Protein AF-A0A968CVN5-F1 (afdb_monomer_lite)

Sequence (73 aa):
MPDETQTKRFIYPTQGVCPPEIHFKLNDGNLEEIRFVGGGCPGNAQLVARLLEGKPLAEALEYLVGIDCRNGT

Secondary structure (DSSP, 8-state):
------EEEEEEE-SSSS-SEEEEEEETTEEEEEEEESSS-HHHHHHHHHHHTT-BHHHHHHHHTT--GGGG-

Radius of gyration: 13.46 Å; chains: 1; bounding box: 28×24×44 Å

Foldseek 3Di:
DDDCFPWDWDWDQDDPAFQRIKIWIDTPQATAFIAGHDGDDPVVRVVLRVVRHGHGNVVNCVVCPPDDHPNVD

Structure (mmCIF, N/CA/C/O backbone):
data_AF-A0A968CVN5-F1
#
_entry.id   AF-A0A968CVN5-F1
#
loop_
_atom_site.group_PDB
_atom_site.id
_atom_site.type_symbol
_atom_site.label_atom_id
_atom_site.label_alt_id
_atom_site.label_comp_id
_atom_site.label_asym_id
_atom_site.label_entity_id
_atom_site.label_seq_id
_atom_site.pdbx_PDB_ins_code
_atom_site.Cartn_x
_atom_site.Cartn_y
_atom_site.Cartn_z
_atom_site.occupancy
_atom_site.B_iso_or_equiv
_atom_site.auth_seq_id
_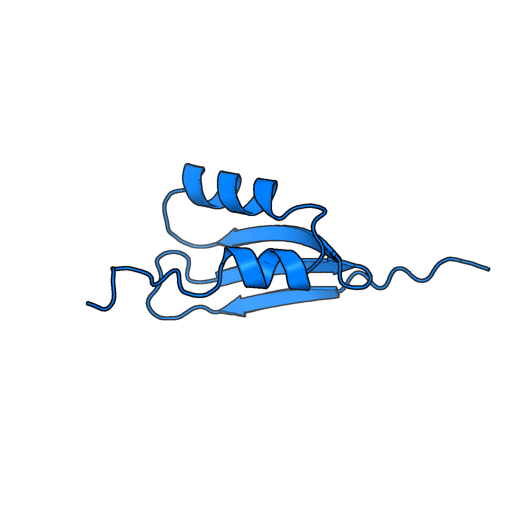atom_site.auth_comp_id
_atom_site.auth_asym_id
_atom_site.auth_atom_id
_atom_site.pdbx_PDB_model_num
ATOM 1 N N . MET A 1 1 ? -14.560 12.025 27.476 1.00 51.75 1 MET A N 1
ATOM 2 C CA . MET A 1 1 ? -14.741 10.603 27.123 1.00 51.75 1 MET A CA 1
ATOM 3 C C . MET A 1 1 ? -13.744 10.335 26.010 1.00 51.75 1 MET A C 1
ATOM 5 O O . MET A 1 1 ? -13.824 11.070 25.034 1.00 51.75 1 MET A O 1
ATOM 9 N N . PRO A 1 2 ? -12.718 9.496 26.218 1.00 49.47 2 PRO A N 1
ATOM 10 C CA . PRO A 1 2 ? -11.574 9.439 25.319 1.00 49.47 2 PRO A CA 1
ATOM 11 C C . PRO A 1 2 ? -11.989 8.830 23.979 1.00 49.47 2 PRO A C 1
ATOM 13 O O . PRO A 1 2 ? -12.658 7.803 23.931 1.00 49.47 2 PRO A O 1
ATOM 16 N N . ASP A 1 3 ? -11.618 9.546 22.929 1.00 53.22 3 ASP A N 1
ATOM 17 C CA . ASP A 1 3 ? -11.667 9.178 21.523 1.00 53.22 3 ASP A CA 1
ATOM 18 C C . ASP A 1 3 ? -10.886 7.868 21.320 1.00 53.22 3 ASP A C 1
ATOM 20 O O . ASP A 1 3 ? -9.661 7.843 21.424 1.00 53.22 3 ASP A O 1
ATOM 24 N N . GLU A 1 4 ? -11.594 6.748 21.159 1.00 56.12 4 GLU A N 1
ATOM 25 C CA . GLU A 1 4 ? -10.982 5.430 20.967 1.00 56.12 4 GLU A CA 1
ATOM 26 C C . GLU A 1 4 ? -10.642 5.249 19.484 1.00 56.12 4 GLU A C 1
ATOM 28 O O . GLU A 1 4 ? -11.266 4.480 18.757 1.00 56.12 4 GLU A O 1
ATOM 33 N N . THR A 1 5 ? -9.652 6.006 19.020 1.00 61.50 5 THR A N 1
ATOM 34 C CA . THR A 1 5 ? -9.032 5.836 17.707 1.00 61.50 5 THR A CA 1
ATOM 35 C C . THR A 1 5 ? -8.332 4.472 17.685 1.00 61.50 5 THR A C 1
ATOM 37 O O . THR A 1 5 ? -7.250 4.266 18.237 1.00 61.50 5 THR A O 1
ATOM 40 N N . GLN A 1 6 ? -9.018 3.464 17.142 1.00 66.12 6 GLN A N 1
ATOM 41 C CA . GLN A 1 6 ? -8.582 2.071 17.166 1.00 66.12 6 GLN A CA 1
ATOM 42 C C . GLN A 1 6 ? -7.454 1.844 16.147 1.00 66.12 6 GLN A C 1
ATOM 44 O O . GLN A 1 6 ? -7.691 1.378 15.032 1.00 66.12 6 GLN A O 1
ATOM 49 N N . THR A 1 7 ? -6.210 2.141 16.531 1.00 73.06 7 THR A N 1
ATOM 50 C CA . THR A 1 7 ? -5.025 1.869 15.704 1.00 73.06 7 THR A CA 1
ATOM 51 C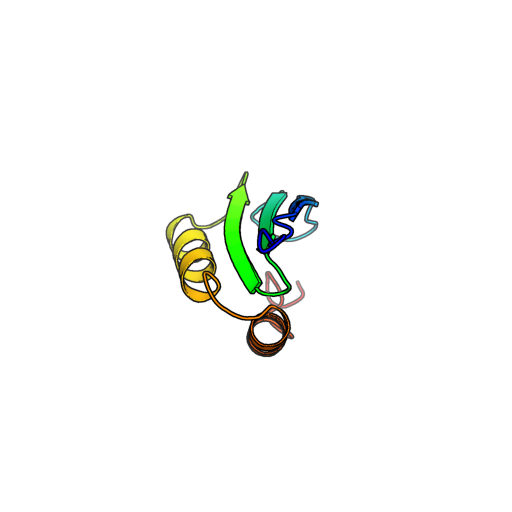 C . THR A 1 7 ? -4.731 0.362 15.654 1.00 73.06 7 THR A C 1
ATOM 53 O O . THR A 1 7 ? -4.136 -0.211 16.569 1.00 73.06 7 THR A O 1
ATOM 56 N N . LYS A 1 8 ? -5.120 -0.311 14.566 1.00 84.56 8 LYS A N 1
ATOM 57 C CA . LYS A 1 8 ? -4.824 -1.731 14.304 1.00 84.56 8 LYS A CA 1
ATOM 58 C C . LYS A 1 8 ? -3.616 -1.876 13.385 1.00 84.56 8 LYS A C 1
ATOM 60 O O . LYS A 1 8 ? -3.559 -1.275 12.314 1.00 84.56 8 LYS A O 1
ATOM 65 N N . ARG A 1 9 ? -2.655 -2.712 13.790 1.00 87.44 9 ARG A N 1
ATOM 66 C CA . ARG A 1 9 ? -1.480 -3.064 12.982 1.00 87.44 9 ARG A CA 1
ATOM 67 C C . ARG A 1 9 ? -1.723 -4.373 12.241 1.00 87.44 9 ARG A C 1
ATOM 69 O O . ARG A 1 9 ? -2.070 -5.375 12.858 1.00 87.44 9 ARG A O 1
ATOM 76 N N . PHE A 1 10 ? -1.463 -4.364 10.944 1.00 88.94 10 PHE A N 1
ATOM 77 C CA . PHE A 1 10 ? -1.590 -5.512 10.060 1.00 88.94 10 PHE A CA 1
ATOM 78 C C . PHE A 1 10 ? -0.233 -5.871 9.467 1.00 88.94 10 PHE A C 1
ATOM 80 O O . PHE A 1 10 ? 0.589 -5.000 9.171 1.00 88.94 10 PHE A O 1
ATOM 87 N N . ILE A 1 11 ? -0.006 -7.173 9.321 1.00 90.25 11 ILE A N 1
ATOM 88 C CA . ILE A 1 11 ? 1.147 -7.749 8.635 1.00 90.25 11 ILE A CA 1
ATOM 89 C C . ILE A 1 11 ? 0.568 -8.637 7.547 1.00 90.25 11 ILE A C 1
ATOM 91 O O . ILE A 1 11 ? -0.126 -9.608 7.844 1.00 90.25 11 ILE A O 1
ATOM 95 N N . TYR A 1 12 ? 0.805 -8.258 6.300 1.00 88.56 12 TYR A N 1
ATOM 96 C CA . TYR A 1 12 ? 0.301 -8.965 5.140 1.00 88.56 12 TYR A CA 1
ATOM 97 C C . TYR A 1 12 ? 1.469 -9.588 4.368 1.00 88.56 12 TYR A C 1
ATOM 99 O O . TYR A 1 12 ? 2.291 -8.842 3.822 1.00 88.56 12 TYR A O 1
ATOM 107 N N . PRO A 1 13 ? 1.571 -10.927 4.323 1.00 88.06 13 PRO A N 1
ATOM 108 C CA . PRO A 1 13 ? 2.534 -11.599 3.468 1.00 88.06 13 PRO A CA 1
ATOM 109 C C . PRO A 1 13 ? 2.073 -11.488 2.014 1.00 88.06 13 PRO A C 1
ATOM 111 O O . PRO A 1 13 ? 0.917 -11.764 1.688 1.00 88.06 13 PRO A O 1
ATOM 114 N N . THR A 1 14 ? 2.969 -11.074 1.130 1.00 86.31 14 THR A N 1
ATOM 115 C CA . THR A 1 14 ? 2.680 -10.942 -0.295 1.00 86.31 14 THR A CA 1
ATOM 116 C C . THR A 1 14 ? 3.212 -12.145 -1.069 1.00 86.31 14 THR A C 1
ATOM 118 O O . THR A 1 14 ? 4.095 -12.876 -0.617 1.00 86.31 14 THR A O 1
ATOM 121 N N . GLN A 1 15 ? 2.688 -12.342 -2.276 1.00 80.50 15 GLN A N 1
ATOM 122 C CA . GLN A 1 15 ? 3.157 -13.376 -3.187 1.00 80.50 15 GLN A CA 1
ATOM 123 C C . GLN A 1 15 ? 3.282 -12.795 -4.596 1.00 80.50 15 GLN A C 1
ATOM 125 O O . GLN A 1 15 ? 2.414 -12.050 -5.040 1.00 80.50 15 GLN A O 1
ATOM 130 N N . GLY A 1 16 ? 4.378 -13.110 -5.295 1.00 76.50 16 GLY A N 1
ATOM 131 C CA . GLY A 1 16 ? 4.598 -12.673 -6.682 1.00 76.50 16 GLY A CA 1
ATOM 132 C C . GLY A 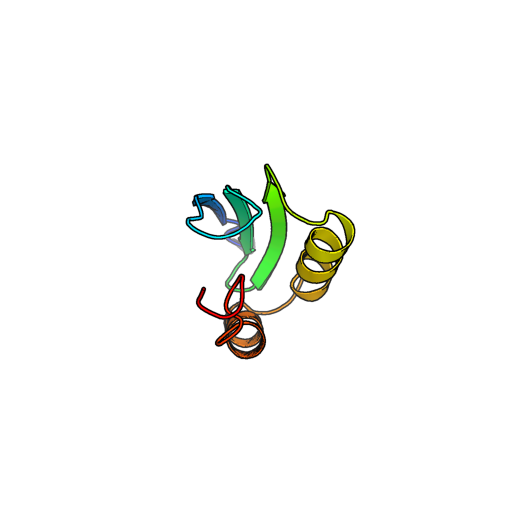1 16 ? 5.057 -11.219 -6.855 1.00 76.50 16 GLY A C 1
ATOM 133 O O . GLY A 1 16 ? 5.272 -10.783 -7.983 1.00 76.50 16 GLY A O 1
ATOM 134 N N . VAL A 1 17 ? 5.270 -10.480 -5.764 1.00 80.75 17 VAL A N 1
ATOM 135 C CA . VAL A 1 17 ? 5.749 -9.088 -5.780 1.00 80.75 17 VAL A CA 1
ATOM 136 C C . VAL A 1 17 ? 7.079 -8.958 -5.031 1.00 80.75 17 VAL A C 1
ATOM 138 O O . VAL A 1 17 ? 7.419 -9.801 -4.206 1.00 80.75 17 VAL A O 1
ATOM 141 N N . CYS A 1 18 ? 7.868 -7.921 -5.334 1.00 82.06 18 CYS A N 1
ATOM 142 C CA . CYS A 1 18 ? 9.216 -7.761 -4.771 1.00 82.06 18 CYS A CA 1
ATOM 143 C C . CYS A 1 18 ? 9.282 -7.684 -3.229 1.00 82.06 18 CYS A C 1
ATOM 145 O O . CYS A 1 18 ? 10.201 -8.289 -2.679 1.00 82.06 18 CYS A O 1
ATOM 147 N N . PRO A 1 19 ? 8.409 -6.933 -2.521 1.00 85.12 19 PRO A N 1
ATOM 148 C CA . PRO A 1 19 ? 8.421 -6.918 -1.060 1.00 85.12 19 PRO A CA 1
ATOM 149 C C . PRO A 1 19 ? 7.620 -8.106 -0.504 1.00 85.12 19 PRO A C 1
ATOM 151 O O . PRO A 1 19 ? 6.402 -8.077 -0.652 1.00 85.12 19 PRO A O 1
ATOM 154 N N . PRO A 1 20 ? 8.238 -9.110 0.145 1.00 85.75 20 PRO A N 1
ATOM 155 C CA . PRO A 1 20 ? 7.546 -10.296 0.664 1.00 85.75 20 PRO A CA 1
ATOM 156 C C . PRO A 1 20 ? 6.556 -10.004 1.800 1.00 85.75 20 PRO A C 1
ATOM 158 O O . PRO A 1 20 ? 5.645 -10.795 2.027 1.00 85.75 20 PRO A O 1
ATOM 161 N N . GLU A 1 21 ? 6.704 -8.888 2.516 1.00 89.50 21 GLU A N 1
ATOM 162 C CA . GLU A 1 21 ? 5.822 -8.528 3.630 1.00 89.50 21 GLU A CA 1
ATOM 163 C C . GLU A 1 21 ? 5.458 -7.039 3.588 1.00 89.50 21 GLU A C 1
ATOM 165 O O . GLU A 1 21 ? 6.293 -6.177 3.302 1.00 89.50 21 GLU A O 1
ATOM 170 N N . ILE A 1 22 ? 4.201 -6.721 3.902 1.00 89.06 22 ILE A N 1
ATOM 171 C CA . ILE A 1 22 ? 3.700 -5.349 4.026 1.00 89.06 22 ILE A CA 1
ATOM 172 C C . ILE A 1 22 ? 3.147 -5.163 5.429 1.00 89.06 22 ILE A C 1
ATOM 174 O O . ILE A 1 22 ? 2.225 -5.854 5.857 1.00 89.06 22 ILE A O 1
ATOM 178 N N . HIS A 1 23 ? 3.702 -4.203 6.153 1.00 90.62 23 HIS A N 1
ATOM 179 C CA . HIS A 1 23 ? 3.235 -3.800 7.468 1.00 90.62 23 HIS A CA 1
ATOM 180 C C . HIS A 1 23 ? 2.477 -2.493 7.331 1.00 90.62 23 HIS A C 1
ATOM 182 O O . HIS A 1 23 ? 3.036 -1.526 6.822 1.00 90.62 23 HIS A O 1
ATOM 188 N N . PHE A 1 24 ? 1.243 -2.428 7.815 1.00 89.50 24 PHE A N 1
ATOM 189 C CA . PHE A 1 24 ? 0.494 -1.178 7.808 1.00 89.50 24 PHE A CA 1
ATOM 190 C C . PHE A 1 24 ? -0.329 -0.977 9.077 1.00 89.50 24 PHE A C 1
ATOM 192 O O . PHE A 1 24 ? -0.653 -1.932 9.787 1.00 89.50 24 PHE A O 1
ATOM 199 N N . LYS A 1 25 ? -0.630 0.282 9.388 1.00 89.88 25 LYS A N 1
ATOM 200 C CA . LYS A 1 25 ? -1.474 0.691 10.512 1.00 89.88 25 LYS A CA 1
ATOM 201 C C . LYS A 1 25 ? -2.721 1.380 9.984 1.00 89.88 25 LYS A C 1
ATOM 203 O O . LYS A 1 25 ? -2.616 2.300 9.176 1.00 89.88 25 LYS A O 1
ATOM 208 N N . LEU A 1 26 ? -3.874 0.934 10.465 1.00 87.06 26 LEU A N 1
ATOM 209 C CA . LEU A 1 26 ? -5.161 1.566 10.209 1.00 87.06 26 LEU A CA 1
ATOM 210 C C . LEU A 1 26 ? -5.672 2.195 11.495 1.00 87.06 26 LEU A C 1
ATOM 212 O O . LEU A 1 26 ? -5.720 1.516 12.518 1.00 87.06 26 LEU A O 1
ATOM 216 N N . ASN A 1 27 ? -6.071 3.457 11.424 1.00 86.75 27 ASN A N 1
ATOM 217 C CA . ASN A 1 27 ? -6.700 4.195 12.504 1.00 86.75 27 ASN A CA 1
ATOM 218 C C . ASN A 1 27 ? -8.044 4.745 12.010 1.00 86.75 27 ASN A C 1
ATOM 220 O O . ASN A 1 27 ? -8.064 5.571 11.103 1.00 86.75 27 ASN A O 1
ATOM 224 N N . ASP A 1 28 ? -9.153 4.226 12.540 1.00 82.50 28 ASP A N 1
ATOM 225 C CA . ASP A 1 28 ? -10.526 4.621 12.168 1.00 82.50 28 ASP A CA 1
ATOM 226 C C . ASP A 1 28 ? -10.809 4.634 10.643 1.00 82.50 28 ASP A C 1
ATOM 228 O O . ASP A 1 28 ? -11.570 5.438 10.119 1.00 82.50 28 ASP A O 1
ATOM 232 N N . GLY A 1 29 ? -10.155 3.735 9.895 1.00 79.44 29 GLY A N 1
ATOM 233 C CA . GLY A 1 29 ? -10.267 3.653 8.430 1.00 79.44 29 GLY A CA 1
ATOM 234 C C . GLY A 1 29 ? -9.244 4.486 7.644 1.00 79.44 29 GLY A C 1
ATOM 235 O O . GLY A 1 29 ? -9.188 4.371 6.418 1.00 79.44 29 GLY A O 1
ATOM 236 N N . ASN A 1 30 ? -8.386 5.244 8.325 1.00 85.62 30 ASN A N 1
ATOM 237 C CA . ASN A 1 30 ? -7.270 5.980 7.734 1.00 85.62 30 ASN A CA 1
ATOM 238 C C . ASN A 1 30 ? -5.962 5.190 7.845 1.00 85.62 30 ASN A C 1
ATOM 240 O O . ASN A 1 30 ? -5.673 4.573 8.871 1.00 85.62 30 ASN A O 1
ATOM 244 N N . LEU A 1 31 ? -5.152 5.213 6.789 1.00 86.81 31 LEU A N 1
ATOM 245 C CA . LEU A 1 31 ? -3.812 4.628 6.787 1.00 86.81 31 LEU A CA 1
ATOM 246 C C . LEU A 1 31 ? -2.839 5.582 7.485 1.00 86.81 31 LEU A C 1
ATOM 248 O O . LEU A 1 31 ? -2.614 6.686 7.008 1.00 86.81 31 LEU A O 1
ATOM 252 N N . GLU A 1 32 ? -2.240 5.166 8.600 1.00 86.25 32 GLU A N 1
ATOM 253 C CA . GLU A 1 32 ? -1.284 6.003 9.349 1.00 86.25 32 GLU A CA 1
ATOM 254 C C . GLU A 1 32 ? 0.181 5.659 9.096 1.00 86.25 32 GLU A C 1
ATOM 256 O O . GLU A 1 32 ? 1.044 6.514 9.216 1.00 86.25 32 GLU A O 1
ATOM 261 N N . GLU A 1 33 ? 0.505 4.406 8.792 1.00 86.50 33 GLU A N 1
ATOM 262 C CA . GLU A 1 33 ? 1.883 4.019 8.491 1.00 86.50 33 GLU A CA 1
ATOM 263 C C . GLU A 1 33 ? 1.858 2.809 7.574 1.00 86.50 33 GLU A C 1
ATOM 265 O O . GLU A 1 33 ? 1.109 1.867 7.828 1.00 86.50 33 GLU A O 1
ATOM 270 N N . ILE A 1 34 ? 2.699 2.807 6.542 1.00 87.94 34 ILE A N 1
ATOM 271 C CA . ILE A 1 34 ? 2.898 1.660 5.656 1.00 87.94 34 ILE A CA 1
ATOM 272 C C . ILE A 1 34 ? 4.394 1.413 5.513 1.00 87.94 34 ILE A C 1
ATOM 274 O O . ILE A 1 34 ? 5.193 2.333 5.348 1.00 87.94 34 ILE A O 1
ATOM 278 N N . ARG A 1 35 ? 4.796 0.150 5.575 1.00 87.62 35 ARG A N 1
ATOM 279 C CA . ARG A 1 35 ? 6.180 -0.277 5.436 1.00 87.62 35 ARG A CA 1
ATOM 280 C C . ARG A 1 35 ? 6.242 -1.580 4.664 1.00 87.62 35 ARG A C 1
ATOM 282 O O . ARG A 1 35 ? 5.726 -2.599 5.104 1.00 87.62 35 ARG A O 1
ATOM 289 N N . PHE A 1 36 ? 6.947 -1.541 3.549 1.00 87.81 36 PHE A N 1
ATOM 290 C CA . PHE A 1 36 ? 7.282 -2.716 2.760 1.00 87.81 36 PHE A CA 1
ATOM 291 C C . PHE A 1 36 ? 8.588 -3.309 3.301 1.00 87.81 36 PHE A C 1
ATOM 293 O O . PHE A 1 36 ? 9.564 -2.580 3.502 1.00 87.81 36 PHE A O 1
ATOM 300 N N . VAL A 1 37 ? 8.601 -4.607 3.590 1.00 85.38 37 VAL A N 1
ATOM 301 C CA . VAL A 1 37 ? 9.708 -5.319 4.239 1.00 85.38 37 VAL A CA 1
ATOM 302 C C . VAL A 1 37 ? 10.208 -6.435 3.325 1.00 85.38 37 VAL A C 1
ATOM 304 O O . VAL A 1 37 ? 9.423 -7.100 2.658 1.00 85.38 37 VAL A O 1
ATOM 307 N N . GLY A 1 38 ? 11.531 -6.626 3.297 1.00 75.06 38 GLY A N 1
ATOM 308 C CA . GLY A 1 38 ? 12.188 -7.802 2.717 1.00 75.06 38 GLY A CA 1
ATOM 309 C C . GLY A 1 38 ? 12.570 -7.733 1.232 1.00 75.06 38 GLY A C 1
ATOM 310 O O . GLY A 1 38 ? 13.247 -8.641 0.760 1.00 75.06 38 GLY A O 1
ATOM 311 N N . GLY A 1 39 ? 12.206 -6.685 0.484 1.00 76.50 39 GLY A N 1
ATOM 312 C CA . GLY A 1 39 ? 12.589 -6.574 -0.929 1.00 76.50 39 GLY A CA 1
ATOM 313 C C . GLY A 1 39 ? 11.959 -5.395 -1.674 1.00 76.50 39 GLY A C 1
ATOM 314 O O . GLY A 1 39 ? 11.139 -4.661 -1.127 1.00 76.50 39 GLY A O 1
ATOM 315 N N . GLY A 1 40 ? 12.351 -5.205 -2.938 1.00 76.81 40 GLY A N 1
ATOM 316 C CA . GLY A 1 40 ? 11.898 -4.097 -3.790 1.00 76.81 40 GLY A CA 1
ATOM 317 C C . GLY A 1 40 ? 12.818 -2.872 -3.785 1.00 76.81 40 GLY A C 1
ATOM 318 O O . GLY A 1 40 ? 13.861 -2.850 -3.137 1.00 76.81 40 GLY A O 1
ATOM 319 N N . CYS A 1 41 ? 12.443 -1.849 -4.560 1.00 82.50 41 CYS A N 1
ATOM 320 C CA . CYS A 1 41 ? 13.179 -0.586 -4.601 1.00 82.50 41 CYS A CA 1
ATOM 321 C C . CYS A 1 41 ? 12.832 0.248 -3.354 1.00 82.50 41 CYS A C 1
ATOM 323 O O . CYS A 1 41 ? 11.673 0.659 -3.221 1.00 82.50 41 CYS A O 1
ATOM 325 N N . PRO A 1 42 ? 13.798 0.539 -2.461 1.00 78.44 42 PRO A N 1
ATOM 326 C CA . PRO A 1 42 ? 13.524 1.242 -1.210 1.00 78.44 42 PRO A CA 1
ATOM 327 C C . PRO A 1 42 ? 12.974 2.654 -1.444 1.00 78.44 42 PRO A C 1
ATOM 329 O O . PRO A 1 42 ? 12.102 3.090 -0.698 1.00 78.44 42 PRO A O 1
ATOM 332 N N . GLY A 1 43 ? 13.417 3.337 -2.508 1.00 83.31 43 GLY A N 1
ATOM 333 C CA . GLY A 1 43 ? 12.921 4.669 -2.865 1.00 83.31 43 GLY A CA 1
ATOM 334 C C . GLY A 1 43 ? 11.437 4.664 -3.233 1.00 83.31 43 GLY A C 1
ATOM 335 O O . GLY A 1 43 ? 10.667 5.453 -2.694 1.00 83.31 43 GLY A O 1
ATOM 336 N N . ASN A 1 44 ? 11.009 3.723 -4.081 1.00 83.00 44 ASN A N 1
ATOM 337 C CA . ASN A 1 44 ? 9.601 3.616 -4.478 1.00 83.00 44 ASN A CA 1
ATOM 338 C C . ASN A 1 44 ? 8.715 3.156 -3.316 1.00 83.00 44 ASN A C 1
ATOM 340 O O . ASN A 1 44 ? 7.628 3.689 -3.127 1.00 83.00 44 ASN A O 1
ATOM 344 N N . ALA A 1 45 ? 9.184 2.203 -2.508 1.00 84.00 45 ALA A N 1
ATOM 345 C CA . ALA A 1 45 ? 8.453 1.736 -1.334 1.00 84.00 45 ALA A CA 1
ATOM 346 C C . ALA A 1 45 ? 8.212 2.866 -0.319 1.00 84.00 45 ALA A C 1
ATOM 348 O O . ALA A 1 45 ? 7.109 2.997 0.209 1.00 84.00 45 ALA A O 1
ATOM 349 N N . GLN A 1 46 ? 9.222 3.706 -0.071 1.00 85.69 46 GLN A N 1
ATOM 350 C CA . GLN A 1 46 ? 9.085 4.882 0.790 1.00 85.69 46 GLN A CA 1
ATOM 351 C C . GLN A 1 46 ? 8.180 5.951 0.175 1.00 85.69 46 GLN A C 1
ATOM 353 O O . GLN A 1 46 ? 7.369 6.531 0.893 1.00 85.69 46 GLN A O 1
ATOM 358 N N . LEU A 1 47 ? 8.290 6.190 -1.136 1.00 87.00 47 LEU A N 1
ATOM 359 C CA . LEU A 1 47 ? 7.428 7.128 -1.855 1.00 87.00 47 LEU A CA 1
ATOM 360 C C . LEU A 1 47 ? 5.953 6.734 -1.718 1.00 87.00 47 LEU A C 1
ATOM 362 O 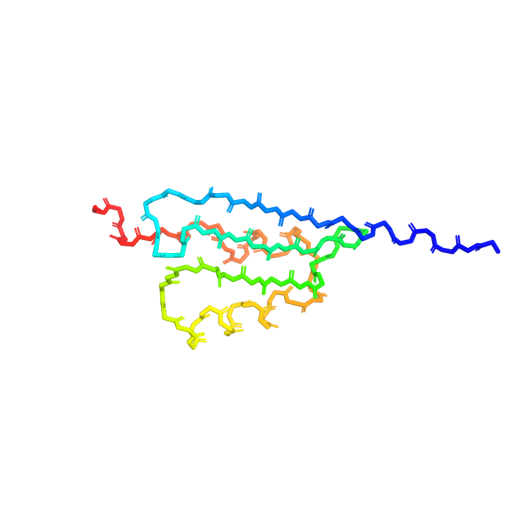O . LEU A 1 47 ? 5.139 7.555 -1.308 1.00 87.00 47 LEU A O 1
ATOM 366 N N . VAL A 1 48 ? 5.620 5.473 -2.011 1.00 85.94 48 VAL A N 1
ATOM 367 C CA . VAL A 1 48 ? 4.249 4.952 -1.904 1.00 85.94 48 VAL A CA 1
ATOM 368 C C . VAL A 1 48 ? 3.768 4.990 -0.455 1.00 85.94 48 VAL A C 1
ATOM 370 O O . VAL A 1 48 ? 2.659 5.445 -0.199 1.00 85.94 48 VAL A O 1
ATOM 373 N N . ALA A 1 49 ? 4.608 4.592 0.505 1.00 87.12 49 ALA A N 1
ATOM 374 C CA . ALA A 1 49 ? 4.261 4.671 1.921 1.00 87.12 49 ALA A CA 1
ATOM 375 C C . ALA A 1 49 ? 3.887 6.097 2.349 1.00 87.12 49 ALA A C 1
ATOM 377 O O . ALA A 1 49 ? 2.873 6.283 3.010 1.00 87.12 49 ALA A O 1
ATOM 378 N N . ARG A 1 50 ? 4.663 7.101 1.926 1.00 87.81 50 ARG A N 1
ATOM 379 C CA . ARG A 1 50 ? 4.408 8.513 2.247 1.00 87.81 50 ARG A CA 1
ATOM 380 C C . ARG A 1 50 ? 3.216 9.104 1.513 1.00 87.81 50 ARG A C 1
ATOM 382 O O . ARG A 1 50 ? 2.581 10.004 2.041 1.00 87.81 50 ARG A O 1
ATOM 389 N N . LEU A 1 51 ? 2.915 8.614 0.314 1.00 87.19 51 LEU A N 1
ATOM 390 C CA . LEU A 1 51 ? 1.753 9.064 -0.448 1.00 87.19 51 LEU A CA 1
ATOM 391 C C . LEU A 1 51 ? 0.435 8.587 0.179 1.00 87.19 51 LEU A C 1
ATOM 393 O O . LEU A 1 51 ? -0.577 9.279 0.093 1.00 87.19 51 LEU A O 1
ATOM 397 N N .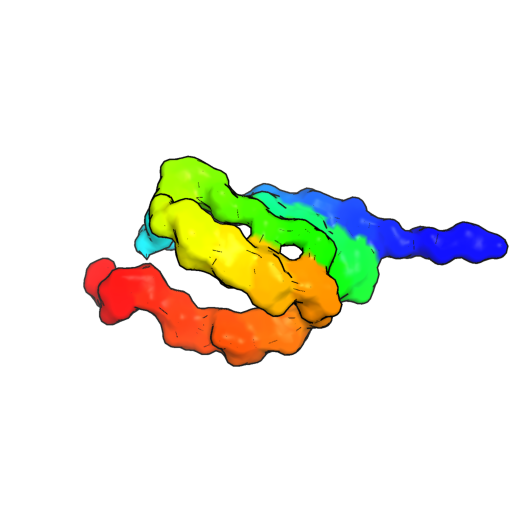 LEU A 1 52 ? 0.456 7.395 0.774 1.00 84.69 52 LEU A N 1
ATOM 398 C CA . LEU A 1 52 ? -0.707 6.750 1.380 1.00 84.69 52 LEU A CA 1
ATOM 399 C C . LEU A 1 52 ? -0.877 7.094 2.870 1.00 84.69 52 LEU A C 1
ATOM 401 O O . LEU A 1 52 ? -1.957 6.890 3.419 1.00 84.69 52 LEU A O 1
ATOM 405 N N . GLU A 1 53 ? 0.167 7.614 3.519 1.00 87.19 53 GLU A N 1
ATOM 406 C CA . GLU A 1 53 ? 0.135 8.103 4.900 1.00 87.19 53 GLU A CA 1
ATOM 407 C C . GLU A 1 53 ? -0.870 9.263 5.041 1.00 87.19 53 GLU A C 1
ATOM 409 O O . GLU A 1 53 ? -0.796 10.266 4.332 1.00 87.19 53 GLU A O 1
ATOM 414 N N . GLY A 1 54 ? -1.841 9.115 5.944 1.00 82.94 54 GLY A N 1
ATOM 415 C CA . GLY A 1 54 ? -2.898 10.092 6.215 1.00 82.94 54 GLY A CA 1
ATOM 416 C C . GLY A 1 54 ? -4.097 10.041 5.262 1.00 82.94 54 GLY A C 1
ATOM 417 O O . GLY A 1 54 ? -5.012 10.850 5.415 1.00 82.94 54 GLY A O 1
ATOM 418 N N . LYS A 1 55 ? -4.128 9.114 4.294 1.00 84.94 55 LYS A N 1
ATOM 419 C CA . LYS A 1 55 ? -5.270 8.947 3.383 1.00 84.94 55 LYS A CA 1
ATOM 420 C C . LYS A 1 55 ? -6.293 7.933 3.907 1.00 84.94 55 LYS A C 1
ATOM 422 O O . LYS A 1 55 ? -5.911 6.947 4.550 1.00 84.94 55 LYS A O 1
ATOM 427 N N . PRO A 1 56 ? -7.588 8.123 3.601 1.00 88.19 56 PRO A N 1
ATOM 428 C CA . PRO A 1 56 ? -8.594 7.109 3.870 1.00 88.19 56 PRO A CA 1
ATOM 429 C C . PRO A 1 56 ? -8.342 5.873 3.002 1.00 88.19 56 PRO A C 1
ATOM 431 O O . PRO A 1 56 ? -7.957 5.971 1.833 1.00 88.19 56 PRO A O 1
ATOM 434 N N . LEU A 1 57 ? -8.589 4.689 3.566 1.00 84.69 57 LEU A N 1
ATOM 435 C CA . LEU A 1 57 ? -8.344 3.412 2.891 1.00 84.69 57 LEU A CA 1
ATOM 436 C C . LEU A 1 57 ? -9.091 3.302 1.551 1.00 84.69 57 LEU A C 1
ATOM 438 O O . LEU A 1 57 ? -8.548 2.754 0.598 1.00 84.69 57 LEU A O 1
ATOM 442 N N . ALA A 1 58 ? -10.312 3.835 1.468 1.00 86.81 58 ALA A N 1
ATOM 443 C CA . ALA A 1 58 ? -11.112 3.811 0.244 1.00 86.81 58 ALA A CA 1
ATOM 444 C C . ALA A 1 58 ? -10.423 4.553 -0.913 1.00 86.81 58 ALA A C 1
ATOM 446 O O . ALA A 1 58 ? -10.291 4.006 -2.003 1.00 86.81 58 ALA A O 1
ATOM 447 N N . GLU A 1 59 ? -9.902 5.750 -0.646 1.00 87.75 59 GLU A N 1
ATOM 448 C CA . GLU A 1 59 ? -9.185 6.552 -1.638 1.00 87.75 59 GLU A CA 1
ATOM 449 C C . GLU A 1 59 ? -7.872 5.868 -2.050 1.00 87.75 59 GLU A C 1
ATOM 451 O O . GLU A 1 59 ? -7.543 5.784 -3.231 1.00 87.75 59 GLU A O 1
ATOM 456 N N . ALA A 1 60 ? -7.137 5.307 -1.083 1.00 86.25 60 ALA A N 1
ATOM 457 C CA . ALA A 1 60 ? -5.929 4.533 -1.359 1.00 86.25 60 ALA A CA 1
ATOM 458 C C . ALA A 1 60 ? -6.198 3.339 -2.293 1.00 86.25 60 ALA A C 1
ATOM 460 O O . ALA A 1 60 ? -5.403 3.074 -3.193 1.00 86.25 60 ALA A O 1
ATOM 461 N N . LEU A 1 61 ? -7.314 2.629 -2.104 1.00 85.38 61 LEU A N 1
ATOM 462 C CA . LEU A 1 61 ? -7.701 1.506 -2.960 1.00 85.38 61 LEU A CA 1
ATOM 463 C C . LEU A 1 61 ? -8.002 1.956 -4.391 1.00 85.38 61 LEU A C 1
ATOM 465 O O . LEU A 1 61 ? -7.541 1.305 -5.325 1.00 85.38 61 LEU A O 1
ATOM 469 N N . GLU A 1 62 ? -8.707 3.073 -4.575 1.00 88.56 62 GLU A N 1
ATOM 470 C CA . GLU A 1 62 ? -8.991 3.615 -5.911 1.00 88.56 62 GLU A CA 1
ATOM 471 C C . GLU A 1 62 ? -7.717 3.999 -6.675 1.00 88.56 62 GLU A C 1
ATOM 473 O O . GLU A 1 62 ? -7.644 3.795 -7.884 1.00 88.56 62 GLU A O 1
ATOM 478 N N . TYR A 1 63 ? -6.684 4.494 -5.985 1.00 84.06 63 TYR A N 1
ATOM 479 C CA . TYR A 1 63 ? -5.403 4.820 -6.620 1.00 84.06 63 TYR A CA 1
ATOM 480 C C . TYR A 1 63 ? -4.547 3.601 -6.973 1.00 84.06 63 TYR A C 1
ATOM 482 O O . TYR A 1 63 ? -3.736 3.674 -7.896 1.00 84.06 63 TYR A O 1
ATOM 490 N N . LEU A 1 64 ? -4.664 2.515 -6.208 1.00 82.75 64 LEU A N 1
ATOM 491 C CA . LEU A 1 64 ? -3.772 1.357 -6.310 1.00 82.75 64 LEU A CA 1
ATOM 492 C C . LEU A 1 64 ? -4.376 0.190 -7.098 1.00 82.75 64 LEU A C 1
ATOM 494 O O . LEU A 1 64 ? -3.643 -0.713 -7.508 1.00 82.75 64 LEU A O 1
ATOM 498 N N . VAL A 1 65 ? -5.696 0.178 -7.301 1.00 83.31 65 VAL A N 1
ATOM 499 C CA . VAL A 1 65 ? -6.369 -0.875 -8.064 1.00 83.31 65 VAL A CA 1
ATOM 500 C C . VAL A 1 65 ? -5.876 -0.886 -9.515 1.00 83.31 65 VAL A C 1
ATOM 502 O O . VAL A 1 65 ? -5.727 0.152 -10.154 1.00 83.31 65 VAL A O 1
ATOM 505 N N . GLY A 1 66 ? -5.603 -2.081 -10.042 1.00 79.50 66 GLY A N 1
ATOM 506 C CA . GLY A 1 66 ? -5.119 -2.264 -11.415 1.00 79.50 66 GLY A CA 1
ATOM 507 C C . GLY A 1 66 ? -3.609 -2.081 -11.610 1.00 79.50 66 GLY A C 1
ATOM 508 O O . GLY A 1 66 ? -3.140 -2.151 -12.744 1.00 79.50 66 GLY A O 1
ATOM 509 N N . ILE A 1 67 ? -2.834 -1.870 -10.539 1.00 81.94 67 ILE A N 1
ATOM 510 C CA . ILE A 1 67 ? -1.366 -1.862 -10.607 1.00 81.94 67 ILE A CA 1
ATOM 511 C C . ILE A 1 67 ? -0.839 -3.286 -10.398 1.00 81.94 67 ILE A C 1
ATOM 513 O O . ILE A 1 67 ? -0.627 -3.731 -9.269 1.00 81.94 67 ILE A O 1
ATOM 517 N N . ASP A 1 68 ? -0.586 -3.994 -11.496 1.00 76.50 68 ASP A N 1
ATOM 518 C CA . ASP A 1 68 ? 0.019 -5.326 -11.465 1.00 76.50 68 ASP A CA 1
ATOM 519 C C . ASP A 1 68 ? 1.550 -5.274 -11.387 1.00 76.50 68 ASP A C 1
ATOM 521 O O . ASP A 1 68 ? 2.236 -4.549 -12.116 1.00 76.50 68 ASP A O 1
ATOM 525 N N . CYS A 1 69 ? 2.124 -6.108 -10.519 1.00 76.38 69 CYS A N 1
ATOM 526 C CA . CYS A 1 69 ? 3.568 -6.301 -10.486 1.00 76.38 69 CYS A CA 1
ATOM 527 C C . CYS A 1 69 ? 4.010 -7.115 -11.710 1.00 76.38 69 CYS A C 1
ATOM 529 O O . CYS A 1 69 ? 3.354 -8.080 -12.089 1.00 76.38 69 CYS A O 1
ATOM 531 N N . ARG A 1 70 ? 5.136 -6.731 -12.329 1.00 71.31 70 ARG A N 1
ATOM 532 C CA . ARG A 1 70 ? 5.691 -7.387 -13.534 1.00 71.31 70 ARG A CA 1
ATOM 533 C C . ARG A 1 70 ? 4.739 -7.451 -14.739 1.00 71.31 70 ARG A C 1
ATOM 535 O O . ARG A 1 70 ? 4.962 -8.257 -15.636 1.00 71.31 70 ARG A O 1
ATOM 542 N N . ASN A 1 71 ? 3.719 -6.592 -14.799 1.00 65.25 71 ASN A N 1
ATOM 543 C CA . ASN A 1 71 ? 2.826 -6.483 -15.958 1.00 65.25 71 ASN A CA 1
ATOM 544 C C . ASN A 1 71 ? 2.171 -7.826 -16.373 1.00 65.25 71 ASN A C 1
ATOM 546 O O . ASN A 1 71 ? 1.951 -8.060 -17.559 1.00 65.25 71 ASN A O 1
ATOM 550 N N . GLY A 1 72 ? 1.914 -8.726 -15.411 1.00 61.00 72 GLY A N 1
ATOM 551 C CA . GLY A 1 72 ? 1.251 -10.014 -15.656 1.00 61.00 72 GLY A CA 1
ATOM 552 C C . GLY A 1 72 ? 2.114 -11.116 -16.292 1.00 61.00 72 GLY A C 1
ATOM 553 O O . GLY A 1 72 ? 1.546 -12.035 -16.880 1.00 61.00 72 GLY A O 1
ATOM 554 N N . THR A 1 73 ? 3.451 -11.035 -16.199 1.00 51.31 73 THR A N 1
ATOM 555 C CA . THR A 1 73 ? 4.376 -12.115 -16.626 1.00 51.31 73 THR A CA 1
ATOM 556 C C . THR A 1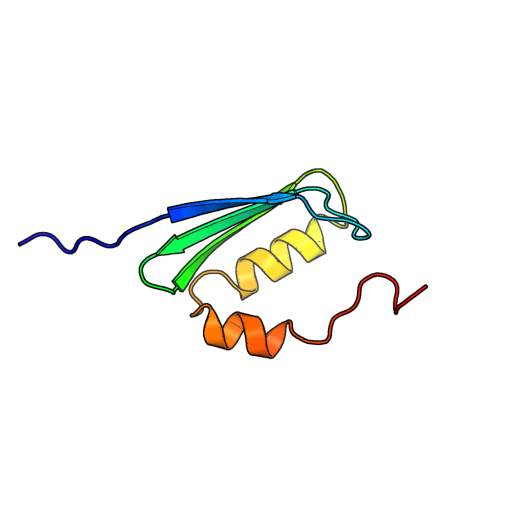 73 ? 4.893 -12.982 -15.487 1.00 51.31 73 THR A C 1
ATOM 558 O O . THR A 1 73 ? 5.177 -12.440 -14.392 1.00 51.31 73 THR A O 1
#

pLDDT: mean 81.03, std 10.03, range [49.47, 90.62]